Protein AF-A0A6V7L1L7-F1 (afdb_monomer)

Secondary structure (DSSP, 8-state):
-HHHHHHHHHHHHHHHHTT---HHHHHHHHHHHHHHHHHSTTHHHHHHHHH---GGGGTTS-HHHHHHHHHHHTT--

Radius of gyration: 11.24 Å; Cα contacts (8 Å, |Δi|>4): 74; chains: 1; bounding box: 27×19×30 Å

Mean predicted aligned error: 3.35 Å

Structure (mmCIF, N/CA/C/O backbone):
data_AF-A0A6V7L1L7-F1
#
_entry.id   AF-A0A6V7L1L7-F1
#
loop_
_atom_site.group_PDB
_atom_site.id
_atom_site.type_symbol
_atom_site.label_atom_id
_atom_site.label_alt_id
_atom_site.label_comp_id
_atom_site.label_asym_id
_atom_site.label_entity_id
_atom_site.label_seq_id
_atom_site.pdbx_PDB_ins_code
_atom_site.Cartn_x
_atom_site.Cartn_y
_atom_site.Cartn_z
_atom_site.occupancy
_atom_site.B_iso_or_equiv
_atom_site.auth_seq_id
_atom_site.auth_comp_id
_atom_site.auth_asym_id
_atom_site.auth_atom_id
_atom_site.pdbx_PDB_model_num
ATOM 1 N N . VAL A 1 1 ? 11.785 -5.066 -17.159 1.00 59.69 1 VAL A N 1
ATOM 2 C CA . VAL A 1 1 ? 10.598 -5.889 -17.511 1.00 59.69 1 VAL A CA 1
ATOM 3 C C . VAL A 1 1 ? 9.641 -5.991 -16.337 1.00 59.69 1 VAL A C 1
ATOM 5 O O . VAL A 1 1 ? 8.502 -5.595 -16.503 1.00 59.69 1 VAL A O 1
ATOM 8 N N . PHE A 1 2 ? 10.051 -6.502 -15.166 1.00 62.56 2 PHE A N 1
ATOM 9 C CA . PHE A 1 2 ? 9.144 -6.554 -14.004 1.00 62.56 2 PHE A CA 1
ATOM 10 C C . PHE A 1 2 ? 8.991 -5.212 -13.272 1.00 62.56 2 PHE A C 1
ATOM 12 O O . PHE A 1 2 ? 7.975 -5.018 -12.611 1.00 62.56 2 PHE A O 1
ATOM 19 N N . ASP A 1 3 ? 9.953 -4.297 -13.413 1.00 73.31 3 ASP A N 1
ATOM 20 C CA . ASP A 1 3 ? 9.898 -2.971 -12.781 1.00 73.31 3 ASP A CA 1
ATOM 21 C C . ASP A 1 3 ? 8.743 -2.130 -13.336 1.00 73.31 3 ASP A C 1
ATOM 23 O O . ASP A 1 3 ? 7.922 -1.641 -12.562 1.00 73.31 3 ASP A O 1
ATOM 27 N N . ASP A 1 4 ? 8.592 -2.097 -14.665 1.00 83.69 4 ASP A N 1
ATOM 28 C CA . ASP A 1 4 ? 7.501 -1.390 -15.351 1.00 83.69 4 ASP A CA 1
ATOM 29 C C . ASP A 1 4 ? 6.122 -1.923 -14.915 1.00 83.69 4 ASP A C 1
ATOM 31 O O . ASP A 1 4 ? 5.209 -1.166 -14.590 1.00 83.69 4 ASP A O 1
ATOM 35 N N . VAL A 1 5 ? 5.993 -3.250 -14.800 1.00 89.94 5 VAL A N 1
ATOM 36 C CA . VAL A 1 5 ? 4.755 -3.904 -14.343 1.00 89.94 5 VAL A CA 1
ATOM 37 C C . VAL A 1 5 ? 4.463 -3.583 -12.873 1.00 89.94 5 VAL A C 1
ATOM 39 O O . VAL A 1 5 ? 3.313 -3.341 -12.507 1.00 89.94 5 VAL A O 1
ATOM 42 N N . ALA A 1 6 ? 5.480 -3.567 -12.006 1.00 91.62 6 ALA A N 1
ATOM 43 C CA . ALA A 1 6 ? 5.306 -3.215 -10.598 1.00 91.62 6 ALA A CA 1
ATOM 44 C C . ALA A 1 6 ? 4.852 -1.756 -10.429 1.00 91.62 6 ALA A C 1
ATOM 46 O O . ALA A 1 6 ? 4.029 -1.470 -9.555 1.00 91.62 6 ALA A O 1
ATOM 47 N N . VAL A 1 7 ? 5.347 -0.852 -11.276 1.00 91.62 7 VAL A N 1
ATOM 48 C CA . VAL A 1 7 ? 4.939 0.558 -11.329 1.00 91.62 7 VAL A CA 1
ATOM 49 C C . VAL A 1 7 ? 3.478 0.703 -11.754 1.00 91.62 7 VAL A C 1
ATOM 51 O O . VAL A 1 7 ? 2.699 1.337 -11.038 1.00 91.62 7 VAL A O 1
ATOM 54 N N . GLU A 1 8 ? 3.071 0.074 -12.857 1.00 93.19 8 GLU A N 1
ATOM 55 C CA . GLU A 1 8 ? 1.689 0.135 -13.355 1.00 93.19 8 GLU A CA 1
ATOM 56 C C . GLU A 1 8 ? 0.688 -0.436 -12.342 1.00 93.19 8 GLU A C 1
ATOM 58 O O . GLU A 1 8 ? -0.337 0.184 -12.039 1.00 93.19 8 GLU A O 1
ATOM 63 N N . LEU A 1 9 ? 1.009 -1.592 -11.751 1.00 94.50 9 LEU A N 1
ATOM 64 C CA . LEU A 1 9 ? 0.181 -2.199 -10.709 1.00 94.50 9 LEU A CA 1
ATOM 65 C C . LEU A 1 9 ? 0.131 -1.328 -9.451 1.00 94.50 9 LEU A C 1
ATOM 67 O O . LEU A 1 9 ? -0.930 -1.202 -8.841 1.00 94.50 9 LEU A O 1
ATOM 71 N N . THR A 1 10 ? 1.239 -0.684 -9.078 1.00 94.62 10 THR A N 1
ATOM 72 C CA . THR A 1 10 ? 1.257 0.278 -7.968 1.00 94.62 10 THR A CA 1
ATOM 73 C C . THR A 1 10 ? 0.297 1.428 -8.242 1.00 94.62 10 THR A C 1
ATOM 75 O O . THR A 1 10 ? -0.541 1.721 -7.393 1.00 94.62 10 THR A O 1
ATOM 78 N N . MET A 1 11 ? 0.346 2.039 -9.428 1.00 93.06 11 MET A N 1
ATOM 79 C CA . MET A 1 11 ? -0.580 3.114 -9.794 1.00 93.06 11 MET A CA 1
ATOM 80 C C . MET A 1 11 ? -2.044 2.670 -9.700 1.00 93.06 11 MET A C 1
ATOM 82 O O . MET A 1 11 ? -2.862 3.390 -9.126 1.00 93.06 11 MET A O 1
ATOM 86 N N . ALA A 1 12 ? -2.374 1.476 -10.200 1.00 94.12 12 ALA A N 1
ATOM 87 C CA . ALA A 1 12 ? -3.728 0.933 -10.114 1.00 94.12 12 ALA A CA 1
ATOM 88 C C . ALA A 1 12 ? -4.195 0.760 -8.656 1.00 94.12 12 ALA A C 1
ATOM 90 O O . ALA A 1 12 ? -5.311 1.157 -8.316 1.00 94.12 12 ALA A O 1
ATOM 91 N N . LEU A 1 13 ? -3.336 0.230 -7.778 1.00 94.38 13 LEU A N 1
ATOM 92 C CA . LEU A 1 13 ? -3.642 0.075 -6.351 1.00 94.38 13 LEU A CA 1
ATOM 93 C C . LEU A 1 13 ? -3.838 1.423 -5.647 1.00 94.38 13 LEU A C 1
ATOM 95 O O . LEU A 1 13 ? -4.782 1.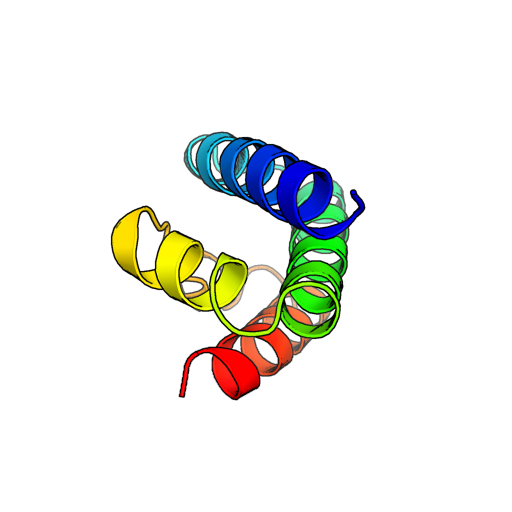582 -4.875 1.00 94.38 13 LEU A O 1
ATOM 99 N N . LEU A 1 14 ? -2.982 2.405 -5.935 1.00 92.81 14 LEU A N 1
ATOM 100 C CA . LEU A 1 14 ? -3.086 3.752 -5.373 1.00 92.81 14 LEU A CA 1
ATOM 101 C C . LEU A 1 14 ? -4.412 4.428 -5.751 1.00 92.81 14 LEU A C 1
ATOM 103 O O . LEU A 1 14 ? -5.079 5.005 -4.892 1.00 92.81 14 LEU A O 1
ATOM 107 N N . GLN A 1 15 ? -4.851 4.279 -7.005 1.00 91.31 15 GLN A N 1
ATOM 108 C CA . GLN A 1 15 ? -6.173 4.747 -7.426 1.00 91.31 15 GLN A CA 1
ATOM 109 C C . GLN A 1 15 ? -7.304 3.974 -6.741 1.00 91.31 15 GLN A C 1
ATOM 111 O O . GLN A 1 15 ? -8.279 4.583 -6.298 1.00 91.31 15 GLN A O 1
ATOM 116 N N . TYR A 1 16 ? -7.166 2.655 -6.589 1.00 92.88 16 TYR A N 1
ATOM 117 C CA . TYR A 1 16 ? -8.162 1.822 -5.913 1.00 92.88 16 TYR A CA 1
ATOM 118 C C . TYR A 1 16 ? -8.402 2.257 -4.457 1.00 92.88 16 TYR A C 1
ATOM 120 O O . TYR A 1 16 ? -9.542 2.358 -4.001 1.00 92.88 16 TYR A O 1
ATOM 128 N N . PHE A 1 17 ? -7.342 2.628 -3.739 1.00 92.31 17 PHE A N 1
ATOM 129 C CA . PHE A 1 17 ? -7.429 3.121 -2.363 1.00 92.31 17 PHE A CA 1
ATOM 130 C C . PHE A 1 17 ? -8.210 4.436 -2.200 1.00 92.31 17 PHE A C 1
ATOM 132 O O . PHE A 1 17 ? -8.702 4.744 -1.106 1.00 92.31 17 PHE A O 1
ATOM 139 N N . ASN A 1 18 ? -8.393 5.219 -3.262 1.00 89.75 18 ASN A N 1
ATOM 140 C CA . ASN A 1 18 ? -9.247 6.405 -3.192 1.00 89.75 18 ASN A CA 1
ATOM 141 C C . ASN A 1 18 ? -10.730 6.043 -2.994 1.00 89.75 18 ASN A C 1
ATOM 143 O O . ASN A 1 18 ? -11.476 6.855 -2.449 1.00 89.75 18 ASN A O 1
ATOM 147 N N . GLY A 1 19 ? -11.133 4.809 -3.323 1.00 90.19 19 GLY A N 1
ATOM 148 C CA . GLY A 1 19 ? -12.493 4.293 -3.145 1.00 90.19 19 GLY A CA 1
ATOM 149 C C . GLY A 1 19 ? -12.837 3.766 -1.746 1.00 90.19 19 GLY A C 1
ATOM 150 O O . GLY A 1 19 ? -13.969 3.342 -1.550 1.00 90.19 19 GLY A O 1
ATOM 151 N N . ASN A 1 20 ? -11.904 3.795 -0.780 1.00 89.44 20 ASN A N 1
ATOM 152 C CA . ASN A 1 20 ? -12.068 3.205 0.563 1.00 89.44 20 ASN A CA 1
ATOM 153 C C . ASN A 1 20 ? -12.559 1.741 0.514 1.00 89.44 20 ASN A C 1
ATOM 155 O O . ASN A 1 20 ? -13.674 1.448 0.953 1.00 89.44 20 ASN A O 1
ATOM 159 N N . PRO A 1 21 ? -11.746 0.829 -0.044 1.00 93.44 21 PRO A N 1
ATOM 160 C CA . PRO A 1 21 ? -12.163 -0.547 -0.276 1.00 93.44 21 PRO A CA 1
ATOM 161 C C . PRO A 1 21 ? -12.466 -1.312 1.024 1.00 93.44 21 PRO A C 1
ATOM 163 O O . PRO A 1 21 ? -11.946 -0.946 2.085 1.00 93.44 21 PRO A O 1
ATOM 166 N N . PRO A 1 22 ? -13.267 -2.395 0.953 1.00 96.62 22 PRO A N 1
ATOM 167 C CA . PRO A 1 22 ? -13.507 -3.285 2.085 1.00 96.62 22 PRO A CA 1
ATOM 168 C C . PRO A 1 22 ? -12.205 -3.852 2.653 1.00 96.62 22 PRO A C 1
ATOM 170 O O . PRO A 1 22 ? -11.214 -4.015 1.943 1.00 96.62 22 PRO A O 1
ATOM 173 N N . GLU A 1 23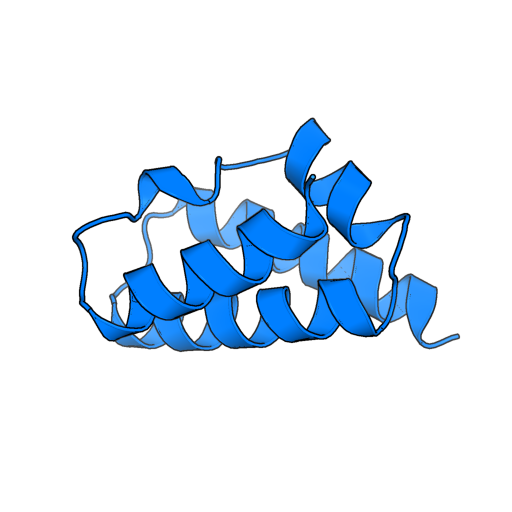 ? -12.214 -4.188 3.940 1.00 96.06 23 GLU A N 1
ATOM 174 C CA . GLU A 1 23 ? -10.993 -4.517 4.681 1.00 96.06 23 GLU A CA 1
ATOM 175 C C . GLU A 1 23 ? -10.228 -5.731 4.121 1.00 96.06 23 GLU A C 1
ATOM 177 O O . GLU A 1 23 ? -9.000 -5.680 4.036 1.00 96.06 23 GLU A O 1
ATOM 182 N N . ASP A 1 24 ? -10.922 -6.776 3.661 1.00 97.56 24 ASP A N 1
ATOM 183 C CA . ASP A 1 24 ? -10.291 -7.942 3.024 1.00 97.56 24 ASP A CA 1
ATOM 184 C C . ASP A 1 24 ? -9.495 -7.563 1.766 1.00 97.56 24 ASP A C 1
ATOM 186 O O . ASP A 1 24 ? -8.357 -8.004 1.569 1.00 97.56 24 ASP A O 1
ATOM 190 N N . GLU A 1 25 ? -10.080 -6.713 0.925 1.00 97.50 25 GLU A N 1
ATOM 191 C CA . GLU A 1 25 ? -9.467 -6.259 -0.321 1.00 97.50 25 GLU A CA 1
ATOM 192 C C . GLU A 1 25 ? -8.334 -5.275 -0.044 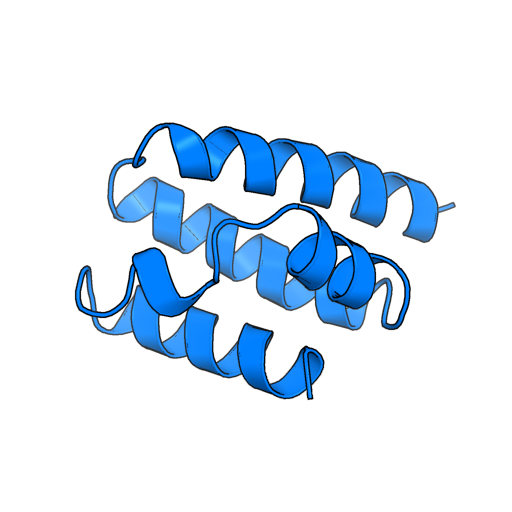1.00 97.50 25 GLU A C 1
ATOM 194 O O . GLU A 1 25 ? -7.245 -5.397 -0.606 1.00 97.50 25 GLU A O 1
ATOM 199 N N . LEU A 1 26 ? -8.551 -4.353 0.894 1.00 95.94 26 LEU A N 1
ATOM 200 C CA . LEU A 1 26 ? -7.536 -3.428 1.378 1.00 95.94 26 LEU A CA 1
ATOM 201 C C . LEU A 1 26 ? -6.297 -4.174 1.882 1.00 95.94 26 LEU A C 1
ATOM 203 O O . LEU A 1 26 ? -5.178 -3.822 1.506 1.00 95.94 26 LEU A O 1
ATOM 207 N N . TYR A 1 27 ? -6.479 -5.217 2.694 1.00 97.00 27 TYR A N 1
ATOM 208 C CA . TYR A 1 27 ? -5.377 -6.039 3.185 1.00 97.00 27 TYR A CA 1
ATOM 209 C C . TYR A 1 27 ? -4.624 -6.721 2.036 1.00 97.00 27 TYR A C 1
ATOM 211 O O . TYR A 1 27 ? -3.391 -6.660 1.987 1.00 97.00 27 TYR A O 1
ATOM 219 N N . ALA A 1 28 ? -5.340 -7.335 1.089 1.00 97.44 28 ALA A N 1
ATOM 220 C CA . ALA A 1 28 ? -4.728 -7.990 -0.066 1.00 97.44 28 ALA A CA 1
ATOM 221 C C . ALA A 1 28 ? -3.914 -7.002 -0.924 1.00 97.44 28 ALA A C 1
ATOM 223 O O . ALA A 1 28 ? -2.758 -7.274 -1.264 1.00 97.44 28 ALA A O 1
ATOM 224 N N . CYS A 1 29 ? -4.482 -5.830 -1.207 1.00 96.06 29 CYS A N 1
ATOM 225 C CA . CYS A 1 29 ? -3.842 -4.760 -1.965 1.00 96.06 29 CYS A CA 1
ATOM 226 C C . CYS A 1 29 ? -2.628 -4.173 -1.229 1.00 96.06 29 CYS A C 1
ATOM 228 O O . CYS A 1 29 ? -1.567 -4.021 -1.831 1.00 96.06 29 CYS A O 1
ATOM 230 N N . MET A 1 30 ? -2.726 -3.899 0.075 1.00 95.06 30 MET A N 1
ATOM 231 C CA . MET A 1 30 ? -1.606 -3.374 0.869 1.00 95.06 30 MET A CA 1
ATOM 232 C C . MET A 1 30 ? -0.465 -4.396 0.975 1.00 95.06 30 MET A C 1
ATOM 234 O O . MET A 1 30 ? 0.715 -4.046 0.888 1.00 95.06 30 MET A O 1
ATOM 238 N N . LYS A 1 31 ? -0.798 -5.686 1.088 1.00 96.12 31 LYS A N 1
ATOM 239 C CA . LYS A 1 31 ? 0.184 -6.774 1.051 1.00 96.12 31 LYS A CA 1
ATOM 240 C C . LYS A 1 31 ? 0.906 -6.836 -0.294 1.00 96.12 31 LYS A C 1
ATOM 242 O O . LYS A 1 31 ? 2.130 -6.974 -0.301 1.00 96.12 31 LYS A O 1
ATOM 247 N N . ALA A 1 32 ? 0.193 -6.706 -1.414 1.00 95.69 32 ALA A N 1
ATOM 248 C CA . ALA A 1 32 ? 0.804 -6.627 -2.742 1.00 95.69 32 ALA A CA 1
ATOM 249 C C . ALA A 1 32 ? 1.713 -5.393 -2.872 1.00 95.69 32 ALA A C 1
ATOM 251 O O . ALA A 1 32 ? 2.875 -5.528 -3.257 1.00 95.69 32 ALA A O 1
ATOM 252 N N . LEU A 1 33 ? 1.244 -4.223 -2.430 1.00 94.75 33 LEU A N 1
ATOM 253 C CA . LEU A 1 33 ? 2.025 -2.984 -2.417 1.00 94.75 33 LEU A CA 1
ATOM 254 C C . LEU A 1 33 ? 3.335 -3.136 -1.626 1.00 94.75 33 LEU A C 1
ATOM 256 O O . LEU A 1 33 ? 4.399 -2.739 -2.097 1.00 94.75 33 LEU A O 1
ATOM 260 N N . SER A 1 34 ? 3.292 -3.798 -0.463 1.00 94.19 34 SER A N 1
ATOM 261 C CA . SER A 1 34 ? 4.485 -4.087 0.351 1.00 94.19 34 SER A CA 1
ATOM 262 C C . SER A 1 34 ? 5.521 -4.974 -0.357 1.00 94.19 34 SER A C 1
ATOM 264 O O . SER A 1 34 ? 6.701 -4.961 -0.001 1.00 94.19 34 SER A O 1
ATOM 266 N N . ARG A 1 35 ? 5.097 -5.766 -1.352 1.00 94.38 35 ARG A N 1
ATOM 267 C CA . ARG A 1 35 ? 5.990 -6.558 -2.207 1.00 94.38 35 ARG A CA 1
ATOM 268 C C . ARG A 1 35 ? 6.521 -5.740 -3.372 1.00 94.38 35 ARG A C 1
ATOM 270 O O . ARG A 1 35 ? 7.694 -5.882 -3.701 1.00 94.38 35 ARG A O 1
ATOM 277 N N . PHE A 1 36 ? 5.717 -4.854 -3.950 1.00 94.31 36 PHE A N 1
ATOM 278 C CA . PHE A 1 36 ? 6.167 -3.985 -5.038 1.00 94.31 36 PHE A CA 1
ATOM 279 C C . PHE A 1 36 ? 7.283 -3.035 -4.596 1.00 94.31 36 PHE A C 1
ATOM 281 O O . PHE A 1 36 ? 8.243 -2.868 -5.341 1.00 94.31 36 PHE A O 1
ATOM 288 N N . THR A 1 37 ? 7.260 -2.547 -3.350 1.00 92.81 37 THR A N 1
ATOM 289 C CA . THR A 1 37 ? 8.374 -1.764 -2.772 1.00 92.81 37 THR A CA 1
ATOM 290 C C . THR A 1 37 ? 9.675 -2.562 -2.594 1.00 92.81 37 THR A C 1
ATOM 292 O O . THR A 1 37 ? 10.725 -1.979 -2.330 1.00 92.81 37 THR A O 1
ATOM 295 N N . GLN A 1 38 ? 9.631 -3.896 -2.691 1.00 91.19 38 GLN A N 1
ATOM 296 C CA . GLN A 1 38 ? 10.814 -4.767 -2.670 1.00 91.19 38 GLN A CA 1
ATOM 297 C C . GLN A 1 38 ? 11.295 -5.108 -4.081 1.00 91.19 38 GLN A C 1
ATOM 299 O O . GLN A 1 38 ? 12.495 -5.276 -4.273 1.00 91.19 38 GLN A O 1
ATOM 304 N N . ILE A 1 39 ? 10.367 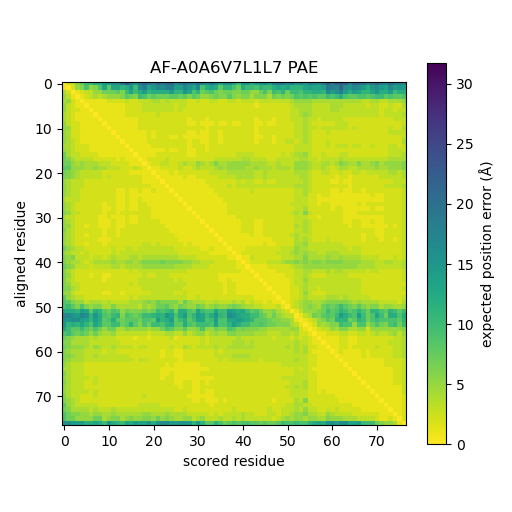-5.229 -5.036 1.00 91.56 39 ILE A N 1
ATOM 305 C CA . ILE A 1 39 ? 10.664 -5.528 -6.442 1.00 91.56 39 ILE A CA 1
ATOM 306 C C . ILE A 1 39 ? 11.266 -4.293 -7.118 1.00 91.56 39 ILE A C 1
ATOM 308 O O . ILE A 1 39 ? 12.380 -4.373 -7.620 1.00 91.56 39 ILE A O 1
ATOM 312 N N . SER A 1 40 ? 10.584 -3.145 -7.042 1.00 90.12 40 SER A N 1
ATOM 313 C CA . SER A 1 40 ? 11.082 -1.860 -7.538 1.00 90.12 40 SER A CA 1
ATOM 314 C C . SER A 1 40 ? 11.375 -0.943 -6.349 1.00 90.12 40 SER A C 1
ATOM 316 O O . SER A 1 40 ? 10.513 -0.244 -5.821 1.00 90.12 40 SER A O 1
ATOM 318 N N . GLY A 1 41 ? 12.616 -1.006 -5.864 1.00 88.38 41 GLY A N 1
ATOM 319 C CA . GLY A 1 41 ? 13.032 -0.374 -4.606 1.00 88.38 41 GLY A CA 1
ATOM 320 C C . GLY A 1 41 ? 13.187 1.150 -4.642 1.00 88.38 41 GLY A C 1
ATOM 321 O O . GLY A 1 41 ? 13.452 1.736 -3.596 1.00 88.38 41 GLY A O 1
ATOM 322 N N . GLN A 1 42 ? 13.053 1.790 -5.808 1.00 90.50 42 GLN A N 1
ATOM 323 C CA . GLN A 1 42 ? 13.132 3.250 -5.954 1.00 90.50 42 GLN A CA 1
ATOM 324 C C . GLN A 1 42 ? 11.846 3.841 -6.531 1.00 90.50 42 GLN A C 1
ATOM 326 O O . GLN A 1 42 ? 11.247 4.711 -5.900 1.00 90.50 42 GLN A O 1
ATOM 331 N N . GLU A 1 43 ? 11.391 3.354 -7.687 1.00 91.94 43 GLU A N 1
ATOM 332 C CA . GLU A 1 43 ? 10.266 3.969 -8.403 1.00 91.94 43 GLU A CA 1
ATOM 333 C C . GLU A 1 43 ? 8.941 3.785 -7.661 1.00 91.94 43 GLU A C 1
ATOM 335 O O . GLU A 1 43 ? 8.189 4.742 -7.494 1.00 91.94 43 GLU A O 1
ATOM 340 N N . VAL A 1 44 ? 8.668 2.583 -7.140 1.00 93.38 44 VAL A N 1
ATOM 341 C CA . VAL A 1 44 ? 7.429 2.321 -6.388 1.00 93.38 44 VAL A CA 1
ATOM 342 C C . VAL A 1 44 ? 7.347 3.171 -5.109 1.00 93.38 44 VAL A C 1
ATOM 344 O O . VAL A 1 44 ? 6.323 3.828 -4.919 1.00 93.38 44 VAL A O 1
ATOM 347 N N . PRO A 1 45 ? 8.382 3.243 -4.245 1.00 92.94 45 PRO A N 1
ATOM 348 C CA . PRO A 1 45 ? 8.391 4.179 -3.120 1.00 92.94 45 PRO A CA 1
ATOM 349 C C . PRO A 1 45 ? 8.144 5.641 -3.515 1.00 92.94 45 PRO A C 1
ATOM 351 O O . PRO A 1 45 ? 7.327 6.306 -2.876 1.00 92.94 45 PRO A O 1
ATOM 354 N N . GLN A 1 46 ? 8.791 6.126 -4.581 1.00 91.88 46 GLN A N 1
ATOM 355 C CA . GLN A 1 46 ? 8.592 7.495 -5.074 1.00 91.88 46 GLN A CA 1
ATOM 356 C C . GLN A 1 46 ? 7.153 7.733 -5.544 1.00 91.88 46 GLN A C 1
ATOM 358 O O . GLN A 1 46 ? 6.553 8.751 -5.201 1.00 91.88 46 GLN A O 1
ATOM 363 N N . LEU A 1 47 ? 6.562 6.781 -6.270 1.00 91.56 47 LEU A N 1
ATOM 364 C CA . LEU A 1 47 ? 5.172 6.861 -6.721 1.00 91.56 47 LEU A CA 1
ATOM 365 C C . LEU A 1 47 ? 4.190 6.916 -5.552 1.00 91.56 47 LEU A C 1
ATOM 367 O O . LEU A 1 47 ? 3.273 7.735 -5.570 1.00 91.56 47 LEU A O 1
ATOM 371 N N . ILE A 1 48 ? 4.395 6.090 -4.523 1.00 91.81 48 ILE A N 1
ATOM 372 C CA . ILE A 1 48 ? 3.559 6.102 -3.314 1.00 91.81 48 ILE A CA 1
ATOM 373 C C . ILE A 1 48 ? 3.627 7.475 -2.632 1.00 91.81 48 ILE A C 1
ATOM 375 O O . ILE A 1 48 ? 2.588 8.010 -2.249 1.00 91.81 48 ILE A O 1
ATOM 379 N N . GLN A 1 49 ? 4.823 8.061 -2.516 1.00 89.62 49 GLN A N 1
ATOM 380 C CA . GLN A 1 49 ? 5.014 9.392 -1.928 1.00 89.62 49 GLN A CA 1
ATOM 381 C C . GLN A 1 49 ? 4.393 10.518 -2.771 1.00 89.62 49 GLN A C 1
ATOM 383 O O . GLN A 1 49 ? 3.875 11.478 -2.207 1.00 89.62 49 GLN A O 1
ATOM 388 N N . MET A 1 50 ? 4.439 10.419 -4.104 1.00 88.50 50 MET A N 1
ATOM 389 C CA . MET A 1 50 ? 3.927 11.457 -5.007 1.00 88.50 50 MET A CA 1
ATOM 390 C C . MET A 1 50 ? 2.410 11.414 -5.214 1.00 88.50 50 MET A C 1
ATOM 392 O O . MET A 1 50 ? 1.790 12.465 -5.361 1.00 88.50 50 MET A O 1
ATOM 396 N N . ILE A 1 51 ? 1.821 10.219 -5.298 1.00 83.88 51 ILE A N 1
ATOM 397 C CA . ILE A 1 51 ? 0.422 10.034 -5.718 1.00 83.88 51 ILE A CA 1
ATOM 398 C C . ILE A 1 51 ? -0.495 9.801 -4.511 1.00 83.88 51 ILE A C 1
ATOM 400 O O . ILE A 1 51 ? -1.628 10.284 -4.499 1.00 83.88 51 ILE A O 1
ATOM 404 N N . GLY A 1 52 ? -0.017 9.094 -3.481 1.00 72.75 52 GLY A N 1
ATOM 405 C CA . GLY A 1 52 ? -0.842 8.690 -2.342 1.00 72.75 52 GLY A CA 1
ATOM 406 C C . GLY A 1 52 ? -1.960 7.694 -2.714 1.00 72.75 52 GLY A C 1
ATOM 407 O O . GLY A 1 52 ? -1.975 7.182 -3.831 1.00 72.75 52 GLY A O 1
ATOM 408 N N . PRO A 1 53 ? -2.903 7.392 -1.798 1.00 67.00 53 PRO A N 1
ATOM 409 C CA . PRO A 1 53 ? -3.065 8.009 -0.484 1.00 67.00 53 PRO A CA 1
ATOM 410 C C . PRO A 1 53 ? -1.943 7.624 0.478 1.00 67.00 53 PRO A C 1
ATOM 412 O O . PRO A 1 53 ? -1.354 6.550 0.360 1.00 67.00 53 PRO A O 1
ATOM 415 N N . GLU A 1 54 ? -1.663 8.502 1.445 1.00 71.06 54 GLU 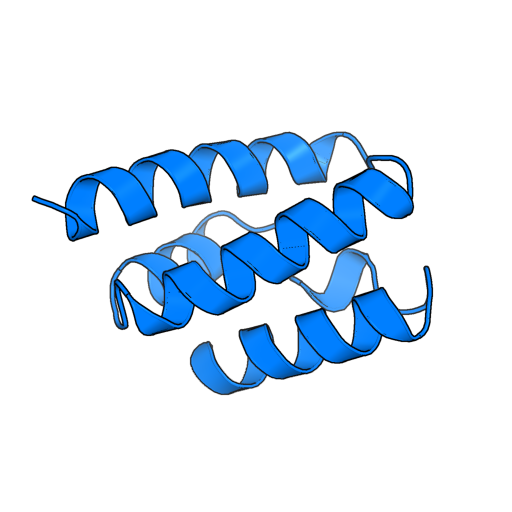A N 1
ATOM 416 C CA . GLU A 1 54 ? -0.724 8.185 2.521 1.00 71.06 54 GLU A CA 1
ATOM 417 C C . GLU A 1 54 ? -1.094 6.822 3.125 1.00 71.06 54 GLU A C 1
ATOM 419 O O . GLU A 1 54 ? -2.251 6.643 3.518 1.00 71.06 54 GLU A O 1
ATOM 424 N N . PRO A 1 55 ? -0.154 5.864 3.243 1.00 68.75 55 PRO A N 1
ATOM 425 C CA . PRO A 1 55 ? -0.445 4.542 3.801 1.00 68.75 55 PRO A CA 1
ATOM 426 C C . PRO A 1 55 ? -1.167 4.609 5.155 1.00 68.75 55 PRO A C 1
ATOM 428 O O . PRO A 1 55 ? -2.008 3.770 5.463 1.00 68.75 55 PRO A O 1
ATOM 431 N N . ASN A 1 56 ? -0.903 5.662 5.938 1.00 79.75 56 ASN A N 1
ATOM 432 C CA . ASN A 1 56 ? -1.530 5.909 7.235 1.00 79.75 56 ASN A CA 1
ATOM 433 C C . ASN A 1 56 ? -3.032 6.235 7.175 1.00 79.75 56 ASN A C 1
ATOM 435 O O . ASN A 1 56 ? -3.687 6.134 8.210 1.00 79.75 56 ASN A O 1
ATOM 439 N N . LYS A 1 57 ? -3.599 6.562 6.004 1.00 88.06 57 LYS A N 1
ATOM 440 C CA . LYS A 1 57 ? -5.045 6.793 5.812 1.00 88.06 57 LYS A CA 1
ATOM 441 C C . LYS A 1 57 ? -5.891 5.630 6.339 1.00 88.06 57 LYS A C 1
ATOM 443 O O . LYS A 1 57 ? -6.997 5.843 6.820 1.00 88.06 57 LYS A O 1
ATOM 448 N N . PHE A 1 58 ? -5.370 4.411 6.239 1.00 92.56 58 PHE A N 1
ATOM 449 C CA . PHE A 1 58 ? -6.079 3.185 6.599 1.00 92.56 58 PHE A CA 1
ATOM 450 C C . PHE A 1 58 ? -5.689 2.613 7.960 1.00 92.56 58 PHE A C 1
ATOM 452 O O . PHE A 1 58 ? -6.092 1.499 8.300 1.00 92.56 58 PHE A O 1
ATOM 459 N N . ARG A 1 59 ? -4.891 3.349 8.737 1.00 93.50 59 ARG A N 1
ATOM 460 C CA . ARG A 1 59 ? -4.469 2.882 10.051 1.00 93.50 59 ARG A CA 1
ATOM 461 C C . ARG A 1 59 ? -5.681 2.732 10.973 1.00 93.50 59 ARG A C 1
ATOM 463 O O . ARG A 1 59 ? -6.539 3.610 11.022 1.00 93.50 59 ARG A O 1
ATOM 470 N N . GLY A 1 60 ? -5.737 1.628 11.711 1.00 95.06 60 GLY A N 1
ATOM 471 C CA . GLY A 1 60 ? -6.823 1.304 12.634 1.00 95.06 60 GLY A CA 1
ATOM 472 C C . GLY A 1 60 ? -8.024 0.598 11.998 1.00 95.06 60 GLY A C 1
ATOM 473 O O . GLY A 1 60 ? -8.959 0.262 12.720 1.00 95.06 60 GLY A O 1
ATOM 474 N N . VAL A 1 61 ? -8.008 0.325 10.686 1.00 95.62 61 VAL A N 1
ATOM 475 C CA . VAL A 1 61 ? -9.042 -0.508 10.042 1.00 95.62 61 VAL A CA 1
ATOM 476 C C . VAL A 1 61 ? -8.964 -1.953 10.552 1.00 95.62 61 VAL A C 1
ATOM 478 O O . VAL A 1 61 ? -9.986 -2.553 10.880 1.00 95.62 61 VAL A O 1
ATOM 481 N N . SER A 1 62 ? -7.7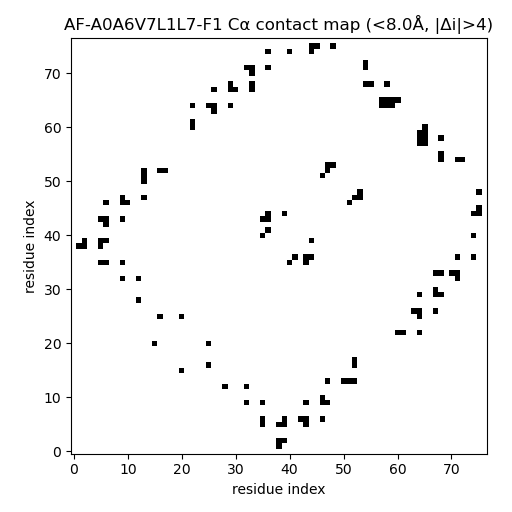56 -2.512 10.654 1.00 97.31 62 SER A N 1
ATOM 482 C CA . SER A 1 62 ? -7.497 -3.805 11.294 1.00 97.31 62 SER A CA 1
ATOM 483 C C . SER A 1 62 ? -6.011 -3.955 11.632 1.00 97.31 62 SER A C 1
ATOM 485 O O . SER A 1 62 ? -5.153 -3.324 11.011 1.00 97.31 62 SER A O 1
ATOM 487 N N . GLN A 1 63 ? -5.683 -4.851 12.569 1.00 97.50 63 GLN A N 1
ATOM 488 C CA . GLN A 1 63 ? -4.291 -5.121 12.950 1.00 97.50 63 GLN A CA 1
ATOM 489 C C . GLN A 1 63 ? -3.432 -5.556 11.750 1.00 97.50 63 GLN A C 1
ATOM 491 O O . GLN A 1 63 ? -2.301 -5.107 11.591 1.00 97.50 63 GLN A O 1
ATOM 496 N N . ARG A 1 64 ? -3.972 -6.411 10.873 1.00 97.00 64 ARG A N 1
ATOM 497 C CA . ARG A 1 64 ? -3.226 -6.916 9.712 1.00 97.00 64 ARG A CA 1
ATOM 498 C C . ARG A 1 64 ? -2.968 -5.836 8.660 1.00 97.00 64 ARG A C 1
ATOM 500 O O . ARG A 1 64 ? -1.953 -5.898 7.972 1.00 97.00 64 ARG A O 1
ATOM 507 N N . VAL A 1 65 ? -3.862 -4.854 8.525 1.00 96.25 65 VAL A N 1
ATOM 508 C CA . VAL A 1 65 ? -3.644 -3.691 7.653 1.00 96.25 65 VAL A CA 1
ATOM 509 C C . VAL A 1 65 ? -2.549 -2.801 8.239 1.00 96.25 65 VAL A C 1
ATOM 511 O O . VAL A 1 65 ? -1.633 -2.422 7.509 1.00 96.25 65 VAL A O 1
ATOM 514 N N . ASP A 1 66 ? -2.575 -2.552 9.550 1.00 96.12 66 ASP A N 1
ATOM 515 C CA . ASP A 1 66 ? -1.551 -1.762 10.246 1.00 96.12 66 ASP A CA 1
ATOM 516 C C . ASP A 1 66 ? -0.146 -2.360 10.084 1.00 96.12 66 ASP A C 1
ATOM 518 O O . ASP A 1 66 ? 0.807 -1.642 9.774 1.00 96.12 66 ASP A O 1
ATOM 522 N N . GLU A 1 67 ? -0.020 -3.68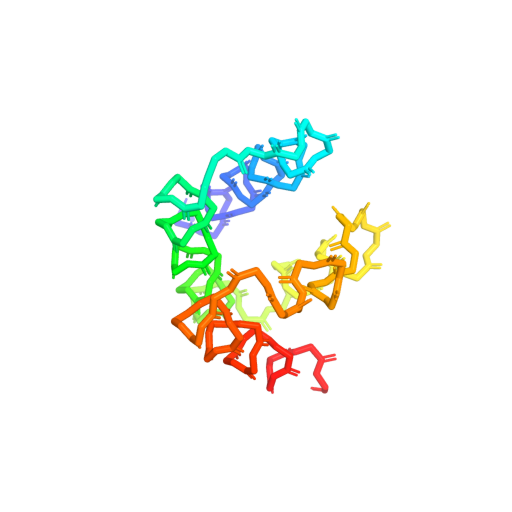4 10.198 1.00 96.50 67 GLU A N 1
ATOM 523 C CA . GLU A 1 67 ? 1.240 -4.393 9.955 1.00 96.50 67 GLU A CA 1
ATOM 524 C C . GLU A 1 67 ? 1.762 -4.177 8.524 1.00 96.50 67 GLU A C 1
ATOM 526 O O . GLU A 1 67 ? 2.965 -3.985 8.321 1.00 96.50 67 GLU A O 1
ATOM 531 N N . MET A 1 68 ? 0.882 -4.178 7.514 1.00 95.56 68 MET A N 1
ATOM 532 C CA . MET A 1 68 ? 1.291 -3.926 6.127 1.00 95.56 68 MET A CA 1
ATOM 533 C C . MET A 1 68 ? 1.691 -2.463 5.909 1.00 95.56 68 MET A C 1
ATOM 535 O O . MET A 1 68 ? 2.675 -2.204 5.212 1.00 95.56 68 MET A O 1
ATOM 539 N N . ILE A 1 69 ? 0.991 -1.515 6.539 1.00 93.56 69 ILE A N 1
ATOM 540 C CA . ILE A 1 69 ? 1.354 -0.090 6.527 1.00 93.56 69 ILE A CA 1
ATOM 541 C C . ILE A 1 69 ? 2.766 0.097 7.090 1.00 93.56 69 ILE A C 1
ATOM 543 O O . ILE A 1 69 ? 3.579 0.806 6.496 1.00 93.56 69 ILE A O 1
ATOM 547 N N . ASP A 1 70 ? 3.099 -0.571 8.194 1.00 94.31 70 ASP A N 1
ATOM 548 C CA . ASP A 1 70 ? 4.433 -0.490 8.791 1.00 94.31 70 ASP A CA 1
ATOM 549 C C . ASP A 1 70 ? 5.521 -1.055 7.863 1.00 94.31 70 ASP A C 1
ATOM 551 O O . ASP A 1 70 ? 6.617 -0.493 7.779 1.00 94.31 70 ASP A O 1
ATOM 555 N N . LEU A 1 71 ? 5.234 -2.137 7.131 1.00 94.19 71 LEU A N 1
ATOM 556 C CA . LEU A 1 71 ? 6.157 -2.689 6.132 1.00 94.19 71 LEU A CA 1
ATOM 557 C C . LEU A 1 71 ? 6.385 -1.735 4.957 1.00 94.19 71 LEU A C 1
ATOM 559 O O . LEU A 1 71 ? 7.531 -1.565 4.537 1.00 94.19 71 LEU A O 1
ATOM 563 N N . VAL A 1 72 ? 5.325 -1.105 4.446 1.00 93.06 72 VAL A N 1
ATOM 564 C CA . VAL A 1 72 ? 5.426 -0.107 3.373 1.00 93.06 72 VAL A CA 1
ATOM 565 C C . VAL A 1 72 ? 6.214 1.105 3.868 1.00 93.06 72 VAL A C 1
ATOM 567 O O . VAL A 1 72 ? 7.211 1.473 3.25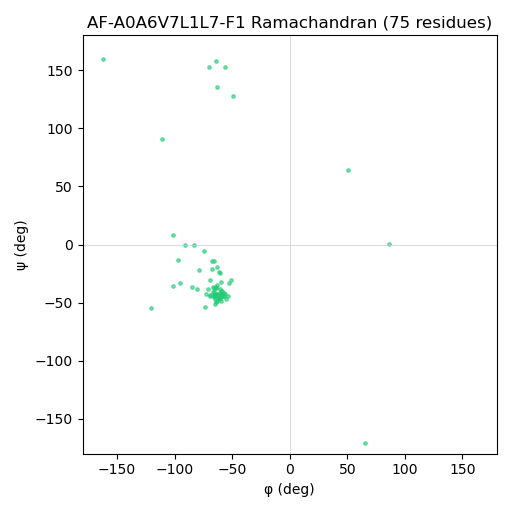2 1.00 93.06 72 VAL A O 1
ATOM 570 N N . ASN A 1 73 ? 5.865 1.659 5.030 1.00 91.88 73 ASN A N 1
ATOM 571 C CA . ASN A 1 73 ? 6.526 2.833 5.604 1.00 91.88 73 ASN A CA 1
ATOM 572 C C . ASN A 1 73 ? 8.025 2.624 5.857 1.00 91.88 73 ASN A C 1
ATOM 574 O O . ASN A 1 73 ? 8.799 3.564 5.710 1.00 91.88 73 ASN A O 1
ATOM 578 N N . LYS A 1 74 ? 8.471 1.406 6.193 1.00 91.88 74 LYS A N 1
ATOM 579 C CA . LYS A 1 74 ? 9.909 1.087 6.305 1.00 91.88 74 LYS A CA 1
ATOM 580 C C . LYS A 1 74 ? 10.678 1.284 4.996 1.00 91.88 74 LYS A C 1
ATOM 582 O O . LYS A 1 74 ? 11.890 1.453 5.049 1.00 91.88 74 LYS A O 1
ATOM 587 N N . LYS A 1 75 ? 10.001 1.218 3.847 1.00 90.44 75 LYS A N 1
ATOM 588 C CA . LYS A 1 75 ? 10.580 1.394 2.506 1.00 90.44 75 LYS A CA 1
ATOM 589 C C . LYS A 1 75 ? 10.416 2.806 1.949 1.00 90.44 75 LYS A C 1
ATOM 591 O O . LYS A 1 75 ? 11.066 3.125 0.966 1.00 90.44 75 LYS A O 1
ATOM 596 N N . LEU A 1 76 ? 9.567 3.627 2.568 1.00 85.69 76 LEU A N 1
ATOM 597 C CA . LEU A 1 76 ? 9.377 5.036 2.207 1.00 85.69 76 LEU A CA 1
ATOM 598 C C . LEU A 1 76 ? 10.311 5.986 2.981 1.00 85.69 76 LEU A C 1
ATOM 600 O O . LEU A 1 76 ? 10.201 7.196 2.808 1.00 85.69 76 LEU A O 1
ATOM 604 N N . ARG A 1 77 ? 11.155 5.459 3.877 1.00 67.19 77 ARG A N 1
ATOM 605 C CA . ARG A 1 77 ? 12.138 6.223 4.657 1.00 67.19 77 ARG A CA 1
ATOM 606 C C . ARG A 1 77 ? 13.476 6.308 3.947 1.00 67.19 77 ARG A C 1
ATOM 608 O O . ARG A 1 77 ? 13.885 5.275 3.374 1.00 67.19 77 ARG A O 1
#

Foldseek 3Di:
DVLVVLLVLLVVLQVVVVVVDDPVVLLVSLQSLLVSCVVNVPNSLVCCVPRDDQLCVCPPVDPSSNVSSVSSVVSND

Solvent-accessible surface area (backbone atoms only — not comparable to full-atom values): 4322 Å² total; per-residue (Å²): 117,68,50,62,53,41,43,55,53,46,53,53,51,32,59,50,57,74,70,66,58,59,69,74,58,43,36,54,51,40,49,51,50,44,48,31,42,67,72,28,68,57,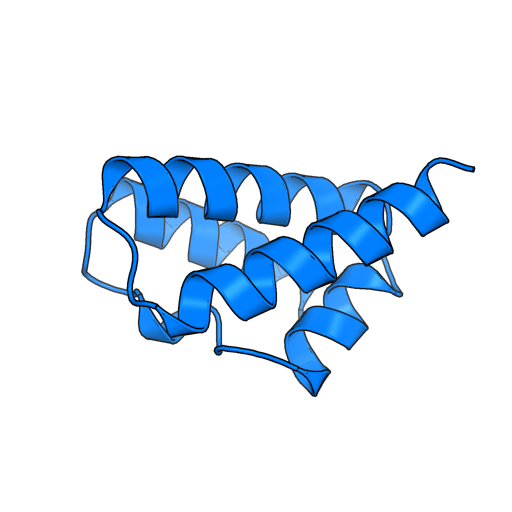63,38,36,50,47,49,73,74,70,25,70,62,67,69,79,54,56,79,77,40,74,72,40,38,55,30,37,53,55,38,53,67,58,66,106

Nearest PDB structures (foldseek):
  1t6i-assembly1_A  TM=4.782E-01  e=3.053E+00  Streptomyces coelicolor
  5nr4-assembly2_B  TM=6.471E-01  e=8.168E+00  Homo sapiens

Sequence (77 aa):
VFDDVAVELTMALLQYFNGNPPEDELYACMKALSRFTQISGQEVPQLIQMIGPEPNKFRGVSQRVDEMIDLVNKKLR

pLDDT: mean 90.26, std 8.44, range [59.69, 97.56]

Organism: NCBI:txid1563983